Protein AF-A0A2X2K276-F1 (afdb_monomer)

Foldseek 3Di:
DVLLLLQDPDVVVNVVVVVVVVVVVVLVVLVVVVDVVPHPPVVVCCVPVPCCCPPPVNVVLVCVLVVLSCCSPDDPRDPVSSVVNVVSVCCVLVPPCVVVLVPCCV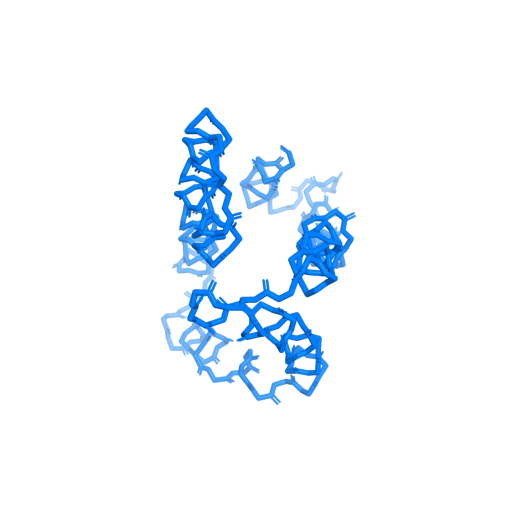CCVVVHNVVSNVSSVVSD

Sequence (124 aa):
MPLVMLHTTDLRKKAVYSFMAMMEQIHAKSYSHIFTTLLPSSETNYLLDEWVLEEPHLKYKSDKIVA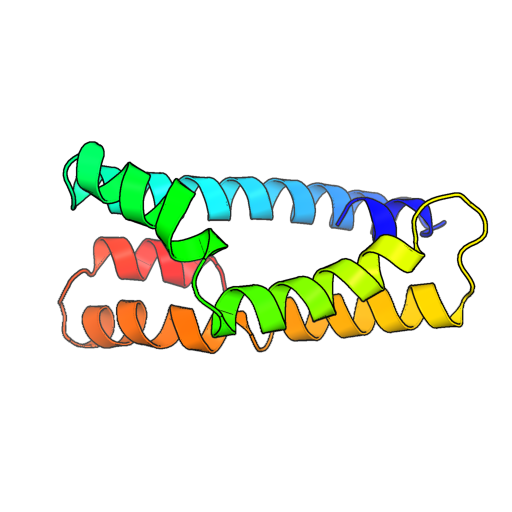NYHKLWGKEASIYDQYMARVTSVFLETFLFFSGFYYPLYLAGQGKMTTSGEIIRKFF

Mean predicted aligned error: 3.32 Å

Organism: Staphylococcus aureus (NCBI:txid1280)

pLDDT: mean 94.08, std 4.71, range [67.38, 97.88]

Structure (mmCIF, N/CA/C/O backbone):
data_AF-A0A2X2K276-F1
#
_entry.id   AF-A0A2X2K276-F1
#
loop_
_atom_site.group_PDB
_atom_site.id
_atom_site.type_symbol
_atom_site.label_atom_id
_atom_site.label_alt_id
_atom_site.label_comp_id
_atom_site.label_asym_id
_atom_site.label_entity_id
_atom_site.label_seq_id
_atom_site.pdbx_PDB_ins_code
_atom_site.Cartn_x
_atom_site.Cartn_y
_atom_site.Cartn_z
_atom_site.occupancy
_atom_site.B_iso_or_equiv
_atom_site.auth_seq_id
_atom_site.auth_comp_id
_atom_site.auth_asym_id
_atom_site.auth_atom_id
_atom_site.pdbx_PDB_model_num
ATOM 1 N N . MET A 1 1 ? 6.858 4.642 -4.747 1.00 67.81 1 MET A N 1
ATOM 2 C CA . MET A 1 1 ? 7.140 4.120 -6.111 1.00 67.81 1 MET A CA 1
ATOM 3 C C . MET A 1 1 ? 8.632 4.169 -6.515 1.00 67.81 1 MET A C 1
ATOM 5 O O . MET A 1 1 ? 8.954 4.712 -7.574 1.00 67.81 1 MET A O 1
ATOM 9 N N . PRO A 1 2 ? 9.581 3.591 -5.750 1.00 76.88 2 PRO A N 1
ATOM 10 C CA . PRO A 1 2 ? 11.013 3.768 -6.050 1.00 76.88 2 PRO A CA 1
ATOM 11 C C . PRO A 1 2 ? 11.463 3.137 -7.379 1.00 76.88 2 PRO A C 1
ATOM 13 O O . PRO A 1 2 ? 12.284 3.709 -8.092 1.00 76.88 2 PRO A O 1
ATOM 16 N N . LEU A 1 3 ? 10.884 1.991 -7.751 1.00 90.44 3 LEU A N 1
ATOM 17 C CA . LEU A 1 3 ? 11.274 1.260 -8.961 1.00 90.44 3 LEU A CA 1
ATOM 18 C C . LEU A 1 3 ? 10.788 1.935 -10.255 1.00 90.44 3 LEU A C 1
ATOM 20 O O . LEU A 1 3 ? 11.535 2.017 -11.222 1.00 90.44 3 LEU A O 1
ATOM 24 N N . VAL A 1 4 ? 9.579 2.509 -10.271 1.00 92.62 4 VAL A N 1
ATOM 25 C CA . VAL A 1 4 ? 9.097 3.312 -11.418 1.00 92.62 4 VAL A CA 1
ATOM 26 C C . VAL A 1 4 ? 9.941 4.580 -11.588 1.00 92.62 4 VAL A C 1
ATOM 28 O O . VAL A 1 4 ? 10.250 4.997 -12.708 1.00 92.62 4 VAL A O 1
ATOM 31 N N . MET A 1 5 ? 10.348 5.183 -10.470 1.00 92.81 5 MET A N 1
ATOM 32 C CA . MET A 1 5 ? 11.209 6.359 -10.467 1.00 92.81 5 MET A CA 1
ATOM 33 C C . MET A 1 5 ? 12.595 6.059 -11.054 1.00 92.81 5 MET A C 1
ATOM 35 O O . MET A 1 5 ? 13.104 6.883 -11.813 1.00 92.81 5 MET A O 1
ATOM 39 N N . LEU A 1 6 ? 13.184 4.891 -10.766 1.00 92.00 6 LEU A N 1
ATOM 40 C CA . LEU A 1 6 ? 14.490 4.474 -11.299 1.00 92.00 6 LEU A CA 1
ATOM 41 C C . LEU A 1 6 ? 14.539 4.561 -12.834 1.00 92.00 6 LEU A C 1
ATOM 43 O O . LEU A 1 6 ? 15.488 5.116 -13.387 1.00 92.00 6 LEU A O 1
ATOM 47 N N . HIS A 1 7 ? 13.472 4.106 -13.495 1.00 93.06 7 HIS A N 1
ATOM 48 C CA . HIS A 1 7 ? 13.334 4.050 -14.957 1.00 93.06 7 HIS A CA 1
ATOM 49 C C . HIS A 1 7 ? 12.738 5.316 -15.589 1.00 93.06 7 HIS A C 1
ATOM 51 O O . HIS A 1 7 ? 12.345 5.323 -16.753 1.00 93.06 7 HIS A O 1
ATOM 57 N N . THR A 1 8 ? 12.636 6.412 -14.837 1.00 92.75 8 THR A N 1
ATOM 58 C CA . THR A 1 8 ? 12.110 7.686 -15.347 1.00 92.75 8 THR A CA 1
ATOM 59 C C . THR A 1 8 ? 13.253 8.668 -15.596 1.00 92.75 8 THR A C 1
ATOM 61 O O . THR A 1 8 ? 13.997 9.008 -14.683 1.00 92.75 8 THR A O 1
ATOM 64 N N . THR A 1 9 ? 13.422 9.153 -16.826 1.00 92.69 9 THR A N 1
ATOM 65 C CA . THR A 1 9 ? 14.525 10.073 -17.171 1.00 92.69 9 THR A CA 1
ATOM 66 C C . THR A 1 9 ? 14.246 11.521 -16.763 1.00 92.69 9 THR A C 1
ATOM 68 O O . THR A 1 9 ? 15.150 12.203 -16.289 1.00 92.69 9 THR A O 1
ATOM 71 N N . ASP A 1 10 ? 12.996 11.980 -16.883 1.00 96.62 10 ASP A N 1
ATOM 72 C CA . ASP A 1 10 ? 12.595 13.348 -16.528 1.00 96.62 10 ASP A CA 1
ATOM 73 C C . ASP A 1 10 ? 12.690 13.587 -15.011 1.00 96.62 10 ASP A C 1
ATOM 75 O O . ASP A 1 10 ? 11.935 13.013 -14.218 1.00 96.62 10 ASP A O 1
ATOM 79 N N . LEU A 1 11 ? 13.605 14.475 -14.611 1.00 96.12 11 LEU A N 1
ATOM 80 C CA . LEU A 1 11 ? 13.860 14.815 -13.209 1.00 96.12 11 LEU A CA 1
ATOM 81 C C . LEU A 1 11 ? 12.647 15.441 -12.511 1.00 96.12 11 LEU A C 1
ATOM 83 O O . LEU A 1 11 ? 12.458 15.232 -11.314 1.00 96.12 11 LEU A O 1
ATOM 87 N N . ARG A 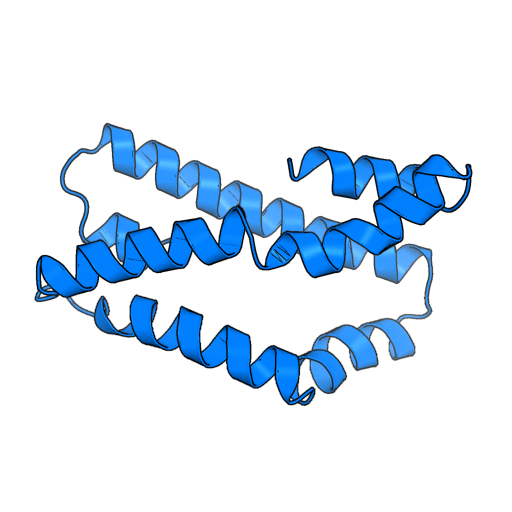1 12 ? 11.782 16.151 -13.244 1.00 97.38 12 ARG A N 1
ATOM 88 C CA . ARG A 1 12 ? 10.566 16.753 -12.674 1.00 97.38 12 ARG A CA 1
ATOM 89 C C . ARG A 1 12 ? 9.580 15.666 -12.263 1.00 97.38 12 ARG A C 1
ATOM 91 O O . ARG A 1 12 ? 9.028 15.712 -11.171 1.00 97.38 12 ARG A O 1
ATOM 98 N N . LYS A 1 13 ? 9.417 14.637 -13.102 1.00 96.12 13 LYS A N 1
ATOM 99 C CA . LYS A 1 13 ? 8.575 13.470 -12.788 1.00 96.12 13 LYS A CA 1
ATOM 100 C C . LYS A 1 13 ? 9.143 12.670 -11.618 1.00 96.12 13 LYS A C 1
ATOM 102 O O . LYS A 1 13 ? 8.389 12.241 -10.752 1.00 96.12 13 LYS A O 1
ATOM 107 N N . LYS A 1 14 ? 10.471 12.518 -11.555 1.00 95.44 14 LYS A N 1
ATOM 108 C CA . LYS A 1 14 ? 11.144 11.888 -10.408 1.00 95.44 14 LYS A CA 1
ATOM 109 C C . LYS A 1 14 ? 10.850 12.621 -9.099 1.00 95.44 14 LYS A C 1
ATOM 111 O O . LYS A 1 14 ? 10.518 11.962 -8.122 1.00 95.44 14 LYS A O 1
ATOM 116 N N . ALA A 1 15 ? 10.898 13.955 -9.088 1.00 96.12 15 ALA A N 1
ATOM 117 C CA . ALA A 1 15 ? 10.560 14.741 -7.900 1.00 96.12 15 ALA A CA 1
ATOM 118 C C . ALA A 1 15 ? 9.121 14.476 -7.417 1.00 96.12 15 ALA A C 1
ATOM 120 O O . ALA A 1 15 ? 8.903 14.276 -6.222 1.00 96.12 15 ALA A O 1
ATOM 121 N N . VAL A 1 16 ? 8.160 14.381 -8.343 1.00 96.62 16 VAL A N 1
ATOM 122 C CA . VAL A 1 16 ? 6.768 14.023 -8.018 1.00 96.62 16 VAL A CA 1
ATOM 123 C C . VAL A 1 16 ? 6.677 12.608 -7.436 1.00 96.62 16 VAL A C 1
ATOM 125 O O . VAL A 1 16 ? 6.060 12.427 -6.392 1.00 96.62 16 VAL A O 1
ATOM 128 N N . TYR A 1 17 ? 7.336 11.609 -8.034 1.00 95.62 17 TYR A N 1
ATOM 129 C CA . TYR A 1 17 ? 7.334 10.241 -7.494 1.00 95.62 17 TYR A CA 1
ATOM 130 C C . TYR A 1 17 ? 7.974 10.130 -6.107 1.00 95.62 17 TYR A C 1
ATOM 132 O O . TYR A 1 17 ? 7.503 9.336 -5.289 1.00 95.62 17 TYR A O 1
ATOM 140 N N . SER A 1 18 ? 9.020 10.911 -5.825 1.00 95.50 18 SER A N 1
ATOM 141 C CA . SER A 1 18 ? 9.609 10.999 -4.485 1.00 95.50 18 SER A CA 1
ATOM 142 C C . SER A 1 18 ? 8.613 11.556 -3.472 1.00 95.50 18 SER A C 1
ATOM 144 O O . SER A 1 18 ? 8.475 11.000 -2.385 1.00 95.50 18 SER A O 1
ATOM 146 N N . PHE A 1 19 ? 7.886 12.616 -3.835 1.00 95.88 19 PHE A N 1
ATOM 147 C CA . PHE A 1 19 ? 6.850 13.186 -2.976 1.00 95.88 19 PHE A CA 1
ATOM 148 C C . PHE A 1 19 ? 5.704 12.196 -2.736 1.00 95.88 19 PHE A C 1
ATOM 150 O O . PHE A 1 19 ? 5.317 11.982 -1.592 1.00 95.88 19 PHE A O 1
ATOM 157 N N . MET A 1 20 ? 5.223 11.515 -3.781 1.00 95.88 20 MET A N 1
ATOM 158 C CA . MET A 1 20 ? 4.218 10.455 -3.637 1.00 95.88 20 MET A CA 1
ATOM 159 C C . MET A 1 20 ? 4.712 9.347 -2.701 1.00 95.88 20 MET A C 1
ATOM 161 O O . MET A 1 20 ? 3.999 8.936 -1.798 1.00 95.88 20 MET A O 1
ATOM 165 N N . ALA A 1 21 ? 5.966 8.902 -2.850 1.00 94.69 21 ALA A N 1
ATOM 166 C CA . ALA A 1 21 ? 6.538 7.886 -1.969 1.00 94.69 21 ALA A CA 1
ATOM 167 C C . ALA A 1 21 ? 6.582 8.331 -0.497 1.00 94.69 21 ALA A C 1
ATOM 169 O O . ALA A 1 21 ? 6.366 7.500 0.381 1.00 94.69 21 ALA A O 1
ATOM 170 N N . MET A 1 22 ? 6.840 9.615 -0.231 1.00 95.88 22 MET A N 1
ATOM 171 C CA . MET A 1 22 ? 6.747 10.185 1.115 1.00 95.88 22 MET A CA 1
ATOM 172 C C . MET A 1 22 ? 5.303 10.159 1.633 1.00 95.88 22 MET A C 1
ATOM 174 O O . MET A 1 22 ? 5.080 9.740 2.767 1.00 95.88 22 MET A O 1
ATOM 178 N N . MET A 1 23 ? 4.330 10.570 0.814 1.00 96.12 23 MET A N 1
ATOM 179 C CA . MET A 1 23 ? 2.914 10.556 1.193 1.00 96.12 23 MET A CA 1
ATOM 180 C C . MET A 1 23 ? 2.422 9.145 1.527 1.00 96.12 23 MET A C 1
ATOM 182 O O . MET A 1 23 ? 1.761 8.981 2.548 1.00 96.12 23 MET A O 1
ATOM 186 N N . GLU A 1 24 ? 2.851 8.115 0.791 1.00 94.88 24 GLU A N 1
ATOM 187 C CA . GLU A 1 24 ? 2.503 6.726 1.129 1.00 94.88 24 GLU A CA 1
ATOM 188 C C . GLU A 1 24 ? 2.989 6.301 2.520 1.00 94.88 24 GLU A C 1
ATOM 190 O O . GLU A 1 24 ? 2.306 5.558 3.223 1.00 94.88 24 GLU A O 1
ATOM 195 N N . GLN A 1 25 ? 4.147 6.797 2.970 1.00 95.12 25 GLN A N 1
ATOM 196 C CA . GLN A 1 25 ? 4.620 6.526 4.334 1.00 95.12 25 GLN A CA 1
ATOM 197 C C . GLN A 1 25 ? 3.777 7.256 5.386 1.00 95.12 25 GLN A C 1
ATOM 199 O O . GLN A 1 25 ? 3.544 6.725 6.474 1.00 95.12 25 GLN A O 1
ATOM 204 N N . ILE A 1 26 ? 3.295 8.461 5.067 1.00 95.94 26 ILE A N 1
ATOM 205 C CA . ILE A 1 26 ? 2.367 9.198 5.929 1.00 95.94 26 ILE A CA 1
ATOM 206 C C . ILE A 1 26 ? 1.040 8.435 6.030 1.00 95.94 26 ILE A C 1
ATOM 208 O O . ILE A 1 26 ? 0.570 8.216 7.145 1.00 95.94 26 ILE A O 1
ATOM 212 N N . HIS A 1 27 ? 0.487 7.956 4.910 1.00 95.00 27 HIS A N 1
ATOM 213 C CA . HIS A 1 27 ? -0.732 7.141 4.886 1.00 95.00 27 HIS A CA 1
ATOM 214 C C . HIS A 1 27 ? -0.578 5.868 5.728 1.00 95.00 27 HIS A C 1
ATOM 216 O O . HIS A 1 27 ? -1.399 5.607 6.608 1.00 95.00 27 HIS A O 1
ATOM 222 N N . ALA A 1 28 ? 0.515 5.121 5.529 1.00 93.19 28 ALA A N 1
ATOM 223 C CA . ALA A 1 28 ? 0.820 3.919 6.303 1.00 93.19 28 ALA A CA 1
ATOM 224 C C . ALA A 1 28 ? 0.849 4.204 7.817 1.00 93.19 28 ALA A C 1
ATOM 226 O O 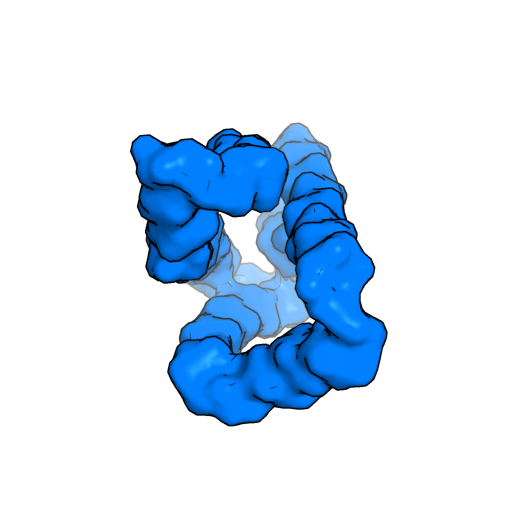. ALA A 1 28 ? 0.186 3.521 8.599 1.00 93.19 28 ALA A O 1
ATOM 227 N N . LYS A 1 29 ? 1.543 5.271 8.232 1.00 94.12 29 LYS A N 1
ATOM 228 C CA . LYS A 1 29 ? 1.626 5.680 9.642 1.00 94.12 29 LYS A CA 1
ATOM 229 C C . LYS A 1 29 ? 0.275 6.124 10.213 1.00 94.12 29 LYS A C 1
ATOM 231 O O . LYS A 1 29 ? -0.004 5.883 11.389 1.00 94.12 29 LYS A O 1
ATOM 236 N N . SER A 1 30 ? -0.565 6.772 9.409 1.00 94.88 30 SER A N 1
ATOM 237 C CA . SER A 1 30 ? -1.905 7.190 9.819 1.00 94.88 30 SER A CA 1
ATOM 238 C C . SER A 1 30 ? -2.802 6.003 10.189 1.00 94.88 30 SER A C 1
ATOM 240 O O . SER A 1 30 ? -3.575 6.130 11.139 1.00 94.88 30 SER A O 1
ATOM 242 N N . TYR A 1 31 ? -2.661 4.839 9.542 1.00 93.56 31 TYR A N 1
ATOM 243 C CA . TYR A 1 31 ? -3.362 3.623 9.979 1.00 93.56 31 TYR A CA 1
ATOM 244 C C . TYR A 1 31 ? -2.903 3.159 11.359 1.00 93.56 31 TYR A C 1
ATOM 246 O O . TYR A 1 31 ? -3.745 2.920 12.221 1.00 93.56 31 TYR A O 1
ATOM 254 N N . SER A 1 32 ? -1.591 3.101 11.614 1.00 92.06 32 SER A N 1
ATOM 255 C CA . SER A 1 32 ? -1.070 2.758 12.946 1.00 92.06 32 SER A CA 1
ATOM 256 C C . SER A 1 32 ? -1.595 3.719 14.019 1.00 92.06 32 SER A C 1
ATOM 258 O O . SER A 1 32 ? -1.975 3.287 15.105 1.00 92.06 32 SER A O 1
ATOM 260 N N . HIS A 1 33 ? -1.685 5.018 13.715 1.00 93.50 33 HIS A N 1
ATOM 261 C CA . HIS A 1 33 ? -2.271 6.000 14.631 1.00 93.50 33 HIS A CA 1
ATOM 262 C C . HIS A 1 33 ? -3.748 5.707 14.946 1.00 93.50 33 HIS A C 1
ATOM 264 O O . HIS A 1 33 ? -4.137 5.742 16.113 1.00 93.50 33 HIS A O 1
ATOM 270 N N . ILE A 1 34 ? -4.557 5.367 13.936 1.00 95.38 34 ILE A N 1
ATOM 271 C CA . ILE A 1 34 ? -5.953 4.954 14.139 1.00 95.38 34 ILE A CA 1
ATOM 272 C C . ILE A 1 34 ? -6.020 3.699 15.023 1.00 95.38 34 ILE A C 1
ATOM 274 O O . ILE A 1 34 ? -6.705 3.724 16.043 1.00 95.38 34 ILE A O 1
ATOM 278 N N . PHE A 1 35 ? -5.295 2.629 14.679 1.00 94.50 35 PHE A N 1
ATOM 279 C CA . PHE A 1 35 ? -5.363 1.358 15.410 1.00 94.50 35 PHE A CA 1
ATOM 280 C C . PHE A 1 35 ? -4.938 1.495 16.870 1.00 94.50 35 PHE A C 1
ATOM 282 O O . PHE A 1 35 ? -5.698 1.120 17.753 1.00 94.50 35 PHE A O 1
ATOM 289 N N . THR A 1 36 ? -3.790 2.120 17.133 1.00 92.81 36 THR A N 1
ATOM 290 C CA . THR A 1 36 ? -3.271 2.309 18.503 1.00 92.81 36 THR A CA 1
ATOM 291 C C . THR A 1 36 ? -4.161 3.178 19.396 1.00 92.81 36 THR A C 1
ATOM 293 O O . THR A 1 36 ? -4.043 3.119 20.616 1.00 92.81 36 THR A O 1
ATOM 296 N N . THR A 1 37 ? -5.056 3.979 18.810 1.00 95.31 37 THR A N 1
ATOM 297 C CA . THR A 1 37 ? -6.043 4.772 19.563 1.00 95.31 37 THR A CA 1
ATOM 298 C C . THR A 1 37 ? -7.304 3.962 19.881 1.00 95.31 37 THR A C 1
ATOM 300 O O . THR A 1 37 ? -7.987 4.248 20.861 1.00 95.31 37 THR A O 1
ATOM 303 N N . LEU A 1 38 ? -7.640 2.972 19.048 1.00 95.44 38 LEU A N 1
ATOM 304 C CA . LEU A 1 38 ? -8.890 2.212 19.134 1.00 95.44 38 LEU A CA 1
ATOM 305 C C . LEU A 1 38 ? -8.732 0.844 19.797 1.00 95.44 38 LEU A C 1
ATOM 307 O O . LEU A 1 38 ? -9.678 0.367 20.418 1.00 95.44 38 LEU A O 1
ATOM 311 N N . LEU A 1 39 ? -7.570 0.214 19.641 1.00 96.56 39 LEU A N 1
ATOM 312 C CA . LEU A 1 39 ? -7.308 -1.165 20.031 1.00 96.56 39 LEU A CA 1
ATOM 313 C C . LEU A 1 39 ? -6.077 -1.255 20.945 1.00 96.56 39 LEU A C 1
ATOM 315 O O . LEU A 1 39 ? -5.144 -0.457 20.815 1.00 96.56 39 LEU A O 1
ATOM 319 N N . PRO A 1 40 ? -6.014 -2.263 21.831 1.00 97.06 40 PRO A N 1
ATOM 320 C CA . PRO A 1 40 ? -4.792 -2.597 22.553 1.00 97.06 40 PRO A CA 1
ATOM 321 C C . PRO A 1 40 ? -3.645 -2.973 21.603 1.00 97.06 40 PRO A C 1
ATOM 323 O O . PRO A 1 40 ? -3.862 -3.495 20.505 1.00 97.06 40 PRO A O 1
ATOM 326 N N . SER A 1 41 ? -2.400 -2.787 22.052 1.00 94.75 41 SER A N 1
ATOM 327 C CA . SER A 1 41 ? -1.212 -3.084 21.238 1.00 94.75 41 SER A CA 1
ATOM 328 C C . SER A 1 41 ? -1.131 -4.546 20.794 1.00 94.75 41 SER A C 1
ATOM 330 O O . SER A 1 41 ? -0.705 -4.809 19.679 1.00 94.75 41 SER A O 1
ATOM 332 N N . SER A 1 42 ? -1.570 -5.500 21.622 1.00 96.25 42 SER A N 1
ATOM 333 C CA . SER A 1 42 ? -1.556 -6.925 21.260 1.00 96.25 42 SER A CA 1
ATOM 334 C C . SER A 1 42 ? -2.455 -7.232 20.062 1.00 96.25 42 SER A C 1
ATOM 336 O O . SER A 1 42 ? -2.063 -7.983 19.177 1.00 96.25 42 SER A O 1
ATOM 338 N N . GLU A 1 43 ? -3.642 -6.628 20.018 1.00 96.69 43 GLU A N 1
ATOM 339 C CA . GLU A 1 43 ? -4.591 -6.810 18.918 1.00 96.69 43 GLU A CA 1
ATOM 340 C C . GLU A 1 43 ? -4.132 -6.057 17.667 1.00 96.69 43 GLU A C 1
ATOM 342 O O . GLU A 1 43 ? -4.202 -6.588 16.563 1.00 96.69 43 GLU A O 1
ATOM 347 N N . THR A 1 44 ? -3.580 -4.852 17.844 1.00 94.62 44 THR A N 1
ATOM 348 C CA . THR A 1 44 ? -2.982 -4.087 16.742 1.00 94.62 44 THR A CA 1
ATOM 349 C C . THR A 1 44 ? -1.853 -4.868 16.069 1.00 94.62 44 THR A C 1
ATOM 351 O O . THR A 1 44 ? -1.848 -4.982 14.846 1.00 94.62 44 THR A O 1
ATOM 354 N N . ASN A 1 45 ? -0.930 -5.433 16.853 1.00 94.06 45 ASN A N 1
ATOM 355 C CA . ASN A 1 45 ? 0.190 -6.214 16.329 1.00 94.06 45 ASN A CA 1
ATOM 356 C C . ASN A 1 45 ? -0.310 -7.463 15.596 1.00 94.06 45 ASN A C 1
ATOM 358 O O . ASN A 1 45 ? 0.101 -7.711 14.471 1.00 94.06 45 ASN A O 1
ATOM 362 N N . TYR A 1 46 ? -1.265 -8.198 16.176 1.00 95.88 46 TYR A N 1
ATOM 363 C CA . TYR A 1 46 ? -1.864 -9.352 15.504 1.00 95.88 46 TYR A CA 1
ATOM 364 C C . TYR A 1 46 ? -2.476 -8.976 14.143 1.00 95.88 46 TYR A C 1
ATOM 366 O O . TYR A 1 46 ? -2.219 -9.629 13.133 1.00 95.88 46 TYR A O 1
ATOM 374 N N . LEU A 1 47 ? -3.263 -7.898 14.083 1.00 94.88 47 LEU A N 1
ATOM 375 C CA . LEU A 1 47 ? -3.915 -7.481 12.841 1.00 94.88 47 LEU A CA 1
ATOM 376 C C . LEU A 1 47 ? -2.912 -7.018 11.774 1.00 94.88 47 LEU A C 1
ATOM 378 O O . LEU A 1 47 ? -3.076 -7.365 10.604 1.00 94.88 47 LEU A O 1
ATOM 382 N N . LEU A 1 48 ? -1.904 -6.227 12.157 1.00 91.25 48 LEU A N 1
ATOM 383 C CA . LEU A 1 48 ? -0.967 -5.602 11.217 1.00 91.25 48 LEU A CA 1
ATOM 384 C C . LEU A 1 48 ? 0.198 -6.511 10.812 1.00 91.25 48 LEU A C 1
ATOM 386 O O . LEU A 1 48 ? 0.611 -6.464 9.652 1.00 91.25 48 LEU A O 1
ATOM 390 N N . ASP A 1 49 ? 0.701 -7.326 11.737 1.00 91.81 49 ASP A N 1
ATOM 391 C CA . ASP A 1 49 ? 1.932 -8.098 11.550 1.00 91.81 49 ASP A CA 1
ATOM 392 C C . ASP A 1 49 ? 1.667 -9.580 11.250 1.00 91.81 49 ASP A C 1
ATOM 394 O O . ASP A 1 49 ? 2.535 -10.242 10.685 1.00 91.81 49 ASP A O 1
ATOM 398 N N . GLU A 1 50 ? 0.481 -10.105 11.581 1.00 95.75 50 GLU A N 1
ATOM 399 C CA . GLU A 1 50 ? 0.135 -11.518 11.365 1.00 95.75 50 GLU A CA 1
ATOM 400 C C . GLU A 1 50 ? -1.019 -11.661 10.361 1.00 95.75 50 GLU A C 1
ATOM 402 O O . GLU A 1 50 ? -0.816 -12.112 9.231 1.00 95.75 50 GLU A O 1
ATOM 407 N N . TRP A 1 51 ? -2.227 -11.206 10.714 1.00 96.75 51 TRP A N 1
ATOM 408 C CA . TRP A 1 51 ? -3.436 -11.460 9.920 1.00 96.75 51 TRP A CA 1
ATOM 409 C C . TRP A 1 51 ? -3.354 -10.896 8.493 1.00 96.75 51 TRP A C 1
ATOM 411 O O . TRP A 1 51 ? -3.675 -11.597 7.532 1.00 96.75 51 TRP A O 1
ATOM 421 N N . VAL A 1 52 ? -2.882 -9.652 8.324 1.00 94.75 52 VAL A N 1
ATOM 422 C CA . VAL A 1 52 ? -2.743 -9.023 6.995 1.00 94.75 52 VAL A CA 1
ATOM 423 C C . VAL A 1 52 ? -1.813 -9.816 6.066 1.00 94.75 52 VAL A C 1
ATOM 425 O O . VAL A 1 52 ? -2.037 -9.827 4.853 1.00 94.75 52 VAL A O 1
ATOM 428 N N . LEU A 1 53 ? -0.778 -10.470 6.607 1.00 93.38 53 LEU A N 1
ATOM 429 C CA . LEU A 1 53 ? 0.201 -11.227 5.820 1.00 93.38 53 LEU A CA 1
ATOM 430 C C . LEU A 1 53 ? -0.313 -12.615 5.415 1.00 93.38 53 LEU A C 1
ATOM 432 O O . LEU A 1 53 ? 0.095 -13.142 4.372 1.00 93.38 53 LEU A O 1
ATOM 436 N N . GLU A 1 54 ? -1.193 -13.197 6.229 1.00 95.44 54 GLU A N 1
ATOM 437 C CA . GLU A 1 54 ? -1.734 -14.544 6.040 1.00 95.44 54 GLU A CA 1
ATOM 438 C C . GLU A 1 54 ? -3.063 -14.567 5.274 1.00 95.44 54 GLU A C 1
ATOM 440 O O . GLU A 1 54 ? -3.365 -15.571 4.626 1.00 95.44 54 GLU A O 1
ATOM 445 N N . GLU A 1 55 ? -3.834 -13.473 5.282 1.00 97.38 55 GLU A N 1
ATOM 446 C CA . GLU A 1 55 ? -5.140 -13.394 4.620 1.00 97.38 55 GLU A CA 1
ATOM 447 C C . GLU A 1 55 ? -5.025 -13.660 3.099 1.00 97.38 55 GLU A C 1
ATOM 449 O O . GLU A 1 55 ? -4.475 -12.833 2.351 1.00 97.38 55 GLU A O 1
ATOM 454 N N . PRO A 1 56 ? -5.583 -14.780 2.588 1.00 97.81 56 PRO A N 1
ATOM 455 C CA . PRO A 1 56 ? -5.342 -15.234 1.218 1.00 97.81 56 PRO A CA 1
ATOM 456 C C . PRO A 1 56 ? -5.720 -14.216 0.140 1.00 97.81 56 PRO A C 1
ATOM 458 O O . PRO A 1 56 ? -5.030 -14.094 -0.877 1.00 97.81 56 PRO A O 1
ATOM 461 N N . HIS A 1 57 ? -6.795 -13.451 0.348 1.00 96.38 57 HIS A N 1
ATOM 462 C CA . HIS A 1 57 ? -7.248 -12.464 -0.632 1.00 96.38 57 HIS A CA 1
ATOM 463 C C . HIS A 1 57 ? -6.331 -11.236 -0.689 1.00 96.38 57 HIS A C 1
ATOM 465 O O . HIS A 1 57 ? -6.148 -10.656 -1.765 1.00 96.38 57 HIS A O 1
ATOM 471 N N . LEU A 1 58 ? -5.762 -10.824 0.451 1.00 95.88 58 LEU A N 1
ATOM 472 C CA . LEU A 1 58 ? -4.788 -9.732 0.525 1.00 95.88 58 LEU A CA 1
ATOM 473 C C . LEU A 1 58 ? -3.461 -10.159 -0.097 1.00 95.88 58 LEU A C 1
ATOM 475 O O . LEU A 1 58 ? -2.934 -9.440 -0.948 1.00 95.88 58 LEU A O 1
ATOM 479 N N . LYS A 1 59 ? -3.000 -11.369 0.223 1.00 96.00 59 LYS A N 1
ATOM 480 C CA . LYS A 1 59 ? -1.800 -11.951 -0.376 1.00 96.00 59 LYS A CA 1
ATOM 481 C C . LYS A 1 59 ? -1.913 -12.067 -1.896 1.00 96.00 59 LYS A C 1
ATOM 483 O O . LYS A 1 59 ? -1.037 -11.611 -2.625 1.00 96.00 59 LYS A O 1
ATOM 488 N N . TYR A 1 60 ? -3.031 -12.595 -2.398 1.00 96.75 60 TYR A N 1
ATOM 489 C CA . TYR A 1 60 ? -3.251 -12.728 -3.839 1.00 96.75 60 TYR A CA 1
ATOM 490 C C . TYR A 1 60 ? -3.142 -11.383 -4.567 1.00 96.75 60 TYR A C 1
ATOM 492 O O . TYR A 1 60 ? -2.428 -11.277 -5.568 1.00 96.75 60 TYR A O 1
ATOM 500 N N . LYS A 1 61 ? -3.830 -10.339 -4.078 1.00 95.56 61 LYS A N 1
ATOM 501 C CA . LYS A 1 61 ? -3.789 -9.022 -4.731 1.00 95.56 61 LYS A CA 1
ATOM 502 C C . LYS A 1 61 ? -2.408 -8.372 -4.599 1.00 95.56 61 LYS A C 1
ATOM 504 O O . LYS A 1 61 ? -1.921 -7.837 -5.594 1.00 95.56 61 LYS A O 1
ATOM 509 N N . SER A 1 62 ? -1.751 -8.457 -3.436 1.00 95.06 62 SER A N 1
ATOM 510 C CA . SER A 1 62 ? -0.416 -7.878 -3.240 1.00 95.06 62 SER A CA 1
ATOM 511 C C . SER A 1 62 ? 0.615 -8.539 -4.143 1.00 95.06 62 SER A C 1
ATOM 513 O O . SER A 1 62 ? 1.385 -7.835 -4.791 1.00 95.06 62 SER A O 1
ATOM 515 N N . ASP A 1 63 ? 0.581 -9.866 -4.275 1.00 95.94 63 ASP A N 1
ATOM 516 C CA . ASP A 1 63 ? 1.533 -10.618 -5.093 1.00 95.94 63 ASP A CA 1
ATOM 517 C C . ASP A 1 63 ? 1.445 -10.213 -6.572 1.00 95.94 63 ASP A C 1
ATOM 519 O O . ASP A 1 63 ? 2.471 -10.056 -7.236 1.00 95.94 63 ASP A O 1
ATOM 523 N N . LYS A 1 64 ? 0.236 -9.959 -7.098 1.00 95.50 64 LYS A N 1
ATOM 524 C CA . LYS A 1 64 ? 0.058 -9.462 -8.477 1.00 95.50 64 LYS A CA 1
ATOM 525 C C . LYS A 1 64 ? 0.668 -8.077 -8.683 1.00 95.50 64 LYS A C 1
ATOM 527 O O . LYS A 1 64 ? 1.324 -7.846 -9.699 1.00 95.50 64 LYS A O 1
ATOM 532 N N . ILE A 1 65 ? 0.461 -7.171 -7.731 1.00 96.00 65 ILE A N 1
ATOM 533 C CA . ILE A 1 65 ? 0.997 -5.808 -7.783 1.00 96.00 65 ILE A CA 1
ATOM 534 C C . ILE A 1 65 ? 2.528 -5.834 -7.684 1.00 96.00 65 ILE A C 1
ATOM 536 O O . ILE A 1 65 ? 3.228 -5.286 -8.539 1.00 96.00 65 ILE A O 1
ATOM 540 N N . VAL A 1 66 ? 3.049 -6.520 -6.666 1.00 95.38 66 VAL A N 1
ATOM 541 C CA . VAL A 1 66 ? 4.482 -6.627 -6.376 1.00 95.38 66 VAL A CA 1
ATOM 542 C C . VAL A 1 66 ? 5.225 -7.292 -7.529 1.00 95.38 66 VAL A C 1
ATOM 544 O O . VAL A 1 66 ? 6.272 -6.789 -7.930 1.00 95.38 66 VAL A O 1
ATOM 547 N N . ALA A 1 67 ? 4.672 -8.346 -8.137 1.00 95.56 67 ALA A N 1
ATOM 548 C CA . ALA A 1 67 ? 5.294 -9.011 -9.280 1.00 95.56 67 ALA A CA 1
ATOM 549 C C . ALA A 1 67 ? 5.555 -8.052 -10.453 1.00 95.56 67 ALA A C 1
ATOM 551 O O . ALA A 1 67 ? 6.629 -8.098 -11.052 1.00 95.56 67 ALA A O 1
ATOM 552 N N . ASN A 1 68 ? 4.620 -7.150 -10.769 1.00 95.56 68 ASN A N 1
ATOM 553 C CA . ASN A 1 68 ? 4.816 -6.174 -11.845 1.00 95.56 68 ASN A CA 1
ATOM 554 C C . ASN A 1 68 ? 5.855 -5.108 -11.487 1.00 95.56 68 ASN A C 1
ATOM 556 O O . ASN A 1 68 ? 6.629 -4.705 -12.352 1.00 95.56 68 ASN A O 1
ATOM 560 N N . TYR A 1 69 ? 5.926 -4.682 -10.224 1.00 95.50 69 TYR A N 1
ATOM 561 C CA . TYR A 1 69 ? 6.998 -3.789 -9.785 1.00 95.50 69 TYR A CA 1
ATOM 562 C C . TYR A 1 69 ? 8.362 -4.478 -9.772 1.00 95.50 69 TYR A C 1
ATOM 564 O O . TYR A 1 69 ? 9.342 -3.874 -10.190 1.00 95.50 69 TYR A O 1
ATOM 572 N N . HIS A 1 70 ? 8.444 -5.740 -9.350 1.00 94.62 70 HIS A N 1
ATOM 573 C CA . HIS A 1 70 ? 9.697 -6.493 -9.287 1.00 94.62 70 HIS A CA 1
ATOM 574 C C . HIS A 1 70 ? 10.318 -6.753 -10.663 1.00 94.62 70 HIS A C 1
ATOM 576 O O . HIS A 1 70 ? 11.534 -6.875 -10.758 1.00 94.62 70 HIS A O 1
ATOM 582 N N . LYS A 1 71 ? 9.542 -6.732 -11.751 1.00 94.31 71 LYS A N 1
ATOM 583 C CA . LYS A 1 71 ? 10.102 -6.737 -13.117 1.00 94.31 71 LYS A CA 1
ATOM 584 C C . LYS A 1 71 ? 10.959 -5.509 -13.433 1.00 94.31 71 LYS A C 1
ATOM 586 O O . LYS A 1 71 ? 11.734 -5.530 -14.380 1.00 94.31 71 LYS A O 1
ATOM 591 N N . LEU A 1 72 ? 10.832 -4.442 -12.645 1.00 94.69 72 LEU A N 1
ATOM 592 C CA . LEU A 1 72 ? 11.655 -3.242 -12.763 1.00 94.69 72 LEU A CA 1
ATOM 593 C C . LEU A 1 72 ? 12.954 -3.313 -11.950 1.00 94.69 72 LEU A C 1
ATOM 595 O O . LEU A 1 72 ? 13.671 -2.312 -11.877 1.00 94.69 72 LEU A O 1
ATOM 599 N N . TRP A 1 73 ? 13.257 -4.443 -11.306 1.00 90.75 73 TRP A N 1
ATOM 600 C CA . TRP A 1 73 ? 14.502 -4.598 -10.562 1.00 90.75 73 TRP A CA 1
ATOM 601 C C . TRP A 1 73 ? 15.696 -4.620 -11.524 1.00 90.75 73 TRP A C 1
ATOM 603 O O . TRP A 1 73 ? 15.743 -5.414 -12.459 1.00 90.75 73 TRP A O 1
ATOM 613 N N . GLY A 1 74 ? 16.677 -3.751 -11.286 1.00 82.62 74 GLY A N 1
ATOM 614 C CA . GLY A 1 74 ? 17.818 -3.570 -12.187 1.00 82.62 74 GLY A CA 1
ATOM 615 C C . GLY A 1 74 ? 17.587 -2.488 -13.248 1.00 82.62 74 GLY A C 1
ATOM 616 O O . GLY A 1 74 ? 16.583 -1.782 -13.231 1.00 82.62 74 GLY A O 1
ATOM 617 N N . LYS A 1 75 ? 18.568 -2.301 -14.138 1.00 78.19 75 LYS A N 1
ATOM 618 C CA . LYS A 1 75 ? 18.588 -1.194 -15.116 1.00 78.19 75 LYS A CA 1
ATOM 619 C C . LYS A 1 75 ? 17.952 -1.534 -16.471 1.00 78.19 75 LYS A C 1
ATOM 621 O O . LYS A 1 75 ? 17.628 -0.621 -17.214 1.00 78.19 75 LYS A O 1
ATOM 626 N N . GLU A 1 76 ? 17.718 -2.813 -16.754 1.00 83.88 76 GLU A N 1
ATOM 627 C CA . GLU A 1 76 ? 17.347 -3.324 -18.087 1.00 83.88 76 GLU A CA 1
ATOM 628 C C . GLU A 1 76 ? 15.841 -3.616 -18.243 1.00 83.88 76 GLU A C 1
ATOM 630 O O . GLU A 1 76 ? 15.438 -4.494 -19.003 1.00 83.88 76 GLU A O 1
ATOM 635 N N . ALA A 1 77 ? 14.976 -2.921 -17.499 1.00 92.06 77 ALA A N 1
ATOM 636 C CA . ALA A 1 77 ? 13.538 -3.168 -17.576 1.00 92.06 77 ALA A CA 1
ATOM 637 C C . ALA A 1 77 ? 12.971 -2.718 -18.931 1.00 92.06 77 ALA A C 1
ATOM 639 O O . ALA A 1 77 ? 13.134 -1.558 -19.327 1.00 92.06 77 ALA A O 1
ATOM 640 N N . SER A 1 78 ? 12.256 -3.611 -19.620 1.00 94.75 78 SER A N 1
ATOM 641 C CA . SER A 1 78 ? 11.677 -3.308 -20.931 1.00 94.75 78 SER A CA 1
ATOM 642 C C . SER A 1 78 ? 10.660 -2.160 -20.854 1.00 94.75 78 SER A C 1
ATOM 644 O O . SER A 1 78 ? 10.025 -1.931 -19.822 1.00 94.75 78 SER A O 1
ATOM 646 N N . ILE A 1 79 ? 10.447 -1.449 -21.968 1.00 94.62 79 ILE A N 1
ATOM 647 C CA . ILE A 1 79 ? 9.423 -0.389 -22.048 1.00 94.62 79 ILE A CA 1
ATOM 648 C C . ILE A 1 79 ? 8.038 -0.941 -21.674 1.00 94.62 79 ILE A C 1
ATOM 650 O O . ILE A 1 79 ? 7.260 -0.258 -21.006 1.00 94.62 79 ILE A O 1
ATOM 654 N N . TYR A 1 80 ? 7.749 -2.187 -22.060 1.00 96.06 80 TYR A N 1
ATOM 655 C CA . TYR A 1 80 ? 6.498 -2.859 -21.724 1.00 96.06 80 TYR A CA 1
ATOM 656 C C . TYR A 1 80 ? 6.351 -3.085 -20.215 1.00 96.06 80 TYR A C 1
ATOM 658 O O . TYR A 1 80 ? 5.316 -2.739 -19.647 1.00 96.06 80 TYR A O 1
ATOM 666 N N . ASP A 1 81 ? 7.386 -3.581 -19.535 1.00 96.06 81 ASP A N 1
ATOM 667 C CA . ASP A 1 81 ? 7.340 -3.792 -18.082 1.00 96.06 81 ASP A CA 1
ATOM 668 C C . ASP A 1 81 ? 7.193 -2.467 -17.332 1.00 96.06 81 ASP A C 1
ATOM 670 O O . ASP A 1 81 ? 6.395 -2.350 -16.401 1.00 96.06 81 ASP A O 1
ATOM 674 N N . GLN A 1 82 ? 7.894 -1.427 -17.789 1.00 95.56 82 GLN A N 1
ATOM 675 C CA . GLN A 1 82 ? 7.748 -0.076 -17.251 1.00 95.56 82 GLN A CA 1
ATOM 676 C C . GLN A 1 82 ? 6.335 0.487 -17.454 1.00 95.56 82 GLN A C 1
ATOM 678 O O . GLN A 1 82 ? 5.828 1.209 -16.592 1.00 95.56 82 GLN A O 1
ATOM 683 N N . TYR A 1 83 ? 5.694 0.206 -18.588 1.00 96.31 83 TYR A N 1
ATOM 684 C CA . TYR A 1 83 ? 4.302 0.579 -18.834 1.00 96.31 83 TYR A CA 1
ATOM 685 C C . TYR A 1 83 ? 3.359 -0.181 -17.895 1.00 96.31 83 TYR A C 1
ATOM 687 O O . TYR A 1 83 ? 2.575 0.441 -17.175 1.00 96.31 83 TYR A O 1
ATOM 695 N N . MET A 1 84 ? 3.497 -1.506 -17.817 1.00 97.31 84 MET A N 1
ATOM 696 C CA . MET A 1 84 ? 2.649 -2.353 -16.978 1.00 97.31 84 MET A CA 1
ATOM 697 C C . MET A 1 84 ? 2.779 -2.033 -15.490 1.00 97.31 84 MET A C 1
ATOM 699 O O . MET A 1 84 ? 1.777 -2.054 -14.777 1.00 97.31 84 MET A O 1
ATOM 703 N N . ALA A 1 85 ? 3.967 -1.664 -15.011 1.00 96.50 85 ALA A N 1
ATOM 704 C CA . ALA A 1 85 ? 4.159 -1.200 -13.640 1.00 96.50 85 ALA A CA 1
ATOM 705 C C .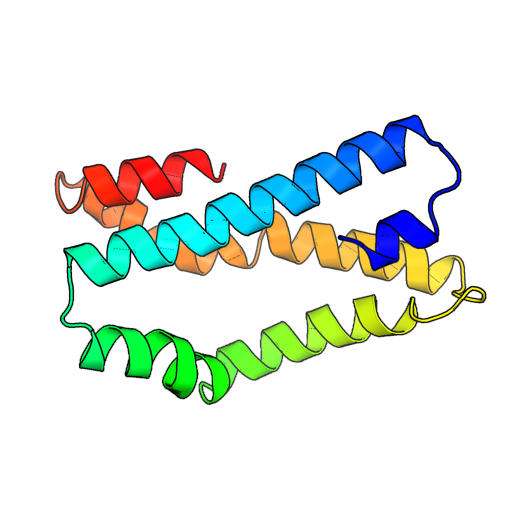 ALA A 1 85 ? 3.398 0.107 -13.347 1.00 96.50 85 ALA A C 1
ATOM 707 O O . ALA A 1 85 ? 2.838 0.261 -12.263 1.00 96.50 85 ALA A O 1
ATOM 708 N N . ARG A 1 86 ? 3.314 1.035 -14.311 1.00 95.88 86 ARG A N 1
ATOM 709 C CA . ARG A 1 86 ? 2.520 2.270 -14.165 1.00 95.88 86 ARG A CA 1
ATOM 710 C C . ARG A 1 86 ? 1.019 1.989 -14.199 1.00 95.88 86 ARG A C 1
ATOM 712 O O . ARG A 1 86 ? 0.298 2.534 -13.375 1.00 95.88 86 ARG A O 1
ATOM 719 N N . VAL A 1 87 ? 0.554 1.104 -15.082 1.00 97.00 87 VAL A N 1
ATOM 720 C CA . VAL A 1 87 ? -0.852 0.651 -15.093 1.00 97.00 87 VAL A CA 1
ATOM 721 C C . VAL A 1 87 ? -1.219 0.001 -13.758 1.00 97.00 87 VAL A C 1
ATOM 723 O O . VAL A 1 87 ? -2.231 0.340 -13.153 1.00 97.00 87 VAL A O 1
ATOM 726 N N . THR A 1 88 ? -0.349 -0.880 -13.264 1.00 96.69 88 THR A N 1
ATOM 727 C CA . THR A 1 88 ? -0.491 -1.545 -11.962 1.00 96.69 88 THR A CA 1
ATOM 728 C C . THR A 1 88 ? -0.571 -0.530 -10.826 1.00 96.69 88 THR A C 1
ATOM 730 O O . THR A 1 88 ? -1.414 -0.660 -9.944 1.00 96.69 88 THR A O 1
ATOM 733 N N . SER A 1 89 ? 0.271 0.504 -10.871 1.00 96.00 89 SER A N 1
ATOM 734 C CA . SER A 1 89 ? 0.234 1.607 -9.918 1.00 96.00 89 SER A CA 1
ATOM 735 C C . SER A 1 89 ? -1.094 2.348 -9.940 1.00 96.00 89 SER A C 1
ATOM 737 O O . SER A 1 89 ? -1.656 2.579 -8.880 1.00 96.00 89 SER A O 1
ATOM 739 N N . VAL A 1 90 ? -1.625 2.675 -11.118 1.00 96.31 90 VAL A N 1
ATOM 740 C CA . VAL A 1 90 ? -2.935 3.332 -11.219 1.00 96.31 90 VAL A CA 1
ATOM 741 C C . VAL A 1 90 ? -4.030 2.434 -10.644 1.00 96.31 90 VAL A C 1
ATOM 743 O O . VAL A 1 90 ? -4.805 2.894 -9.820 1.00 96.31 90 VAL A O 1
ATOM 746 N N . PHE A 1 91 ? -4.062 1.141 -10.982 1.00 96.44 91 PHE A N 1
ATOM 747 C CA . PHE A 1 91 ? -5.049 0.214 -10.411 1.00 96.44 91 PHE A CA 1
ATOM 748 C C . PHE A 1 91 ? -4.952 0.081 -8.890 1.00 96.44 91 PHE A C 1
ATOM 750 O O . PHE A 1 91 ? -5.979 -0.067 -8.229 1.00 96.44 91 PHE A O 1
ATOM 757 N N . LEU A 1 92 ? -3.746 0.129 -8.326 1.00 95.81 92 LEU A N 1
ATOM 758 C CA . LEU A 1 92 ? -3.577 0.117 -6.878 1.00 95.81 92 LEU A CA 1
ATOM 759 C C . LEU A 1 92 ? -4.226 1.355 -6.245 1.00 95.81 92 LEU A C 1
ATOM 761 O O . LEU A 1 92 ? -5.120 1.207 -5.411 1.00 95.81 92 LEU A O 1
ATOM 765 N N . GLU A 1 93 ? -3.825 2.543 -6.70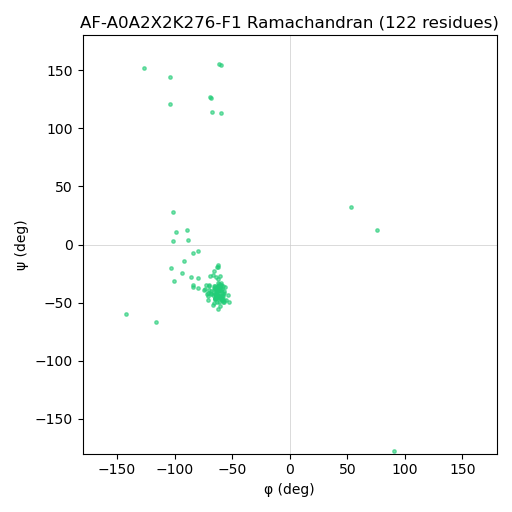1 1.00 93.88 93 GLU A N 1
ATOM 766 C CA . GLU A 1 93 ? -4.221 3.821 -6.098 1.00 93.88 93 GLU A CA 1
ATOM 767 C C . GLU A 1 93 ? -5.693 4.171 -6.359 1.00 93.88 93 GLU A C 1
ATOM 769 O O . GLU A 1 93 ? -6.413 4.606 -5.465 1.00 93.88 93 GLU A O 1
ATOM 774 N N . THR A 1 94 ? -6.178 3.958 -7.584 1.00 94.25 94 THR A N 1
ATOM 775 C CA . THR A 1 94 ? -7.491 4.456 -8.022 1.00 94.25 94 THR A CA 1
ATOM 776 C C . THR A 1 94 ? -8.584 3.392 -8.024 1.00 94.25 94 THR A C 1
ATOM 778 O O . THR A 1 94 ? -9.692 3.664 -8.483 1.00 94.25 94 THR A O 1
ATOM 781 N N . PHE A 1 95 ? -8.292 2.165 -7.580 1.00 95.00 95 PHE A N 1
ATOM 782 C CA . PHE A 1 95 ? -9.285 1.088 -7.547 1.00 95.00 95 PHE A CA 1
ATOM 783 C C . PHE A 1 95 ? -9.154 0.181 -6.322 1.00 95.00 95 PHE A C 1
ATOM 785 O O . PHE A 1 95 ? -10.094 0.094 -5.533 1.00 95.00 95 PHE A O 1
ATOM 792 N N . LEU A 1 96 ? -8.013 -0.483 -6.112 1.00 95.38 96 LEU A N 1
ATOM 793 C CA . LEU A 1 96 ? -7.911 -1.527 -5.082 1.00 95.38 96 LEU A CA 1
ATOM 794 C C . LEU A 1 96 ? -8.153 -1.000 -3.659 1.00 95.38 96 LEU A C 1
ATOM 796 O O . LEU A 1 96 ? -8.852 -1.661 -2.881 1.00 95.38 96 LEU A O 1
ATOM 800 N N . PHE A 1 97 ? -7.648 0.193 -3.329 1.00 94.00 97 PHE A N 1
ATOM 801 C CA . PHE A 1 97 ? -7.847 0.784 -2.003 1.00 94.00 97 PHE A CA 1
ATOM 802 C C . PHE A 1 97 ? -9.301 1.169 -1.696 1.00 94.00 97 PHE A C 1
ATOM 804 O O . PHE A 1 97 ? -9.708 1.132 -0.534 1.00 94.00 97 PHE A O 1
ATOM 811 N N . PHE A 1 98 ? -10.127 1.452 -2.707 1.00 94.25 98 PHE A N 1
ATOM 812 C CA . PHE A 1 98 ? -11.504 1.920 -2.498 1.00 94.25 98 PHE A CA 1
ATOM 813 C C . PHE A 1 98 ? -12.385 0.880 -1.798 1.00 94.25 98 PHE A C 1
ATOM 815 O O . PHE A 1 98 ? -13.293 1.244 -1.051 1.00 94.25 98 PHE A O 1
ATOM 822 N N . SER A 1 99 ? -12.077 -0.410 -1.971 1.00 93.44 99 SER A N 1
ATOM 823 C CA . SER A 1 99 ? -12.739 -1.484 -1.221 1.00 93.44 99 SER A CA 1
ATOM 824 C C . SER A 1 99 ? -12.529 -1.369 0.297 1.00 93.44 99 SER A C 1
ATOM 826 O O . SER A 1 99 ? -13.444 -1.663 1.062 1.00 93.44 99 SER A O 1
ATOM 828 N N . GLY A 1 100 ? -11.362 -0.886 0.737 1.00 91.94 100 GLY A N 1
ATOM 829 C CA . GLY A 1 100 ? -11.056 -0.630 2.147 1.00 91.94 100 GLY A CA 1
ATOM 830 C C . GLY A 1 100 ? -11.562 0.728 2.636 1.00 91.94 100 GLY A C 1
ATOM 831 O O . GLY A 1 100 ? -12.020 0.840 3.771 1.00 91.94 100 GLY A O 1
ATOM 832 N N . PHE A 1 101 ? -11.544 1.754 1.780 1.00 95.00 101 PHE A N 1
ATOM 833 C CA . PHE A 1 101 ? -12.016 3.097 2.141 1.00 95.00 101 PHE A CA 1
ATOM 834 C C . PHE A 1 101 ? -13.525 3.186 2.347 1.00 95.00 101 PHE A C 1
ATOM 836 O O . PHE A 1 101 ? -13.984 4.031 3.117 1.00 95.00 101 PHE A O 1
ATOM 843 N N . TYR A 1 102 ? -14.296 2.311 1.697 1.00 95.25 102 TYR A N 1
ATOM 844 C CA . TYR A 1 102 ? -15.752 2.317 1.792 1.00 95.25 102 TYR A CA 1
ATOM 845 C C . TYR A 1 102 ? -16.245 2.279 3.243 1.00 95.25 102 TYR A C 1
ATOM 847 O O . TYR A 1 102 ? -17.080 3.093 3.628 1.00 95.25 102 TYR A O 1
ATOM 855 N N . TYR A 1 103 ? -15.728 1.364 4.067 1.00 96.31 103 TYR A N 1
ATOM 856 C CA . TYR A 1 103 ? -16.309 1.111 5.385 1.00 96.31 103 TYR A CA 1
ATOM 857 C C . TYR A 1 103 ? -16.076 2.249 6.400 1.00 96.31 103 TYR A C 1
ATOM 859 O O . TYR A 1 103 ? -17.056 2.705 6.995 1.00 96.31 103 TYR A O 1
ATOM 867 N N . PRO A 1 104 ? -14.853 2.798 6.568 1.00 96.00 104 PRO A N 1
ATOM 868 C CA . PRO A 1 104 ? -14.639 3.964 7.428 1.00 96.00 104 PRO A CA 1
ATOM 869 C C . PRO A 1 104 ? -15.438 5.195 6.986 1.00 96.00 104 PRO A C 1
ATOM 871 O O . PRO A 1 104 ? -15.979 5.910 7.829 1.00 96.00 104 PRO A O 1
ATOM 874 N N . LEU A 1 105 ? -15.552 5.433 5.674 1.00 96.12 105 LEU A N 1
ATOM 875 C CA . LEU A 1 105 ? -16.327 6.555 5.140 1.00 96.12 105 LEU A CA 1
ATOM 876 C C . LEU A 1 105 ? -17.832 6.360 5.323 1.00 96.12 105 LEU A C 1
ATOM 878 O O . LEU A 1 105 ? -18.533 7.310 5.662 1.00 96.12 105 LEU A O 1
ATOM 882 N N . TYR A 1 106 ? -18.325 5.136 5.142 1.00 96.94 106 TYR A N 1
ATOM 883 C CA . TYR A 1 106 ? -19.718 4.789 5.398 1.00 96.94 106 TYR A CA 1
ATOM 884 C C . TYR A 1 106 ? -20.094 5.062 6.860 1.00 96.94 106 TYR A C 1
ATOM 886 O O . TYR A 1 106 ? -21.093 5.730 7.124 1.00 96.94 106 TYR A O 1
ATOM 894 N N . LEU A 1 107 ? -19.259 4.629 7.811 1.00 97.75 107 LEU A N 1
ATOM 895 C CA . LEU A 1 107 ? -19.462 4.918 9.234 1.00 97.75 107 LEU A CA 1
ATOM 896 C C . LEU A 1 107 ? -19.428 6.426 9.517 1.00 97.75 107 LEU A C 1
ATOM 898 O O . LEU A 1 107 ? -20.310 6.936 10.212 1.00 97.75 107 LEU A O 1
AT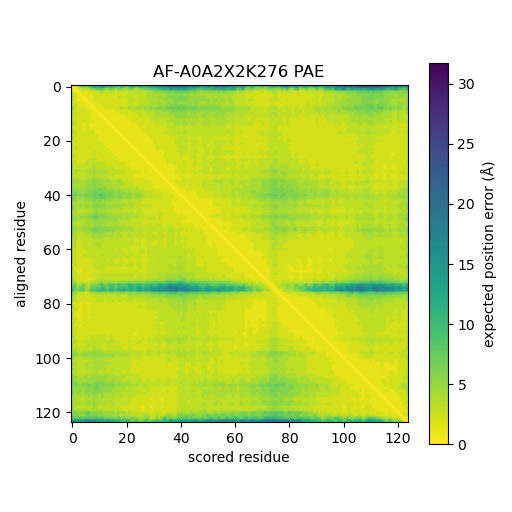OM 902 N N . ALA A 1 108 ? -18.466 7.147 8.936 1.00 97.06 108 ALA A N 1
ATOM 903 C CA . ALA A 1 108 ? -18.343 8.594 9.101 1.00 97.06 108 ALA A CA 1
ATOM 904 C C . ALA A 1 108 ? -19.558 9.354 8.553 1.00 97.06 108 ALA A C 1
ATOM 906 O O . ALA A 1 108 ? -20.041 10.278 9.207 1.00 97.06 108 ALA A O 1
ATOM 907 N N . GLY A 1 109 ? -20.114 8.919 7.418 1.00 96.56 109 GLY A N 1
ATOM 908 C CA . GLY A 1 109 ? -21.359 9.453 6.857 1.00 96.56 109 GLY A CA 1
ATOM 909 C C . GLY A 1 109 ? -22.579 9.257 7.766 1.00 96.56 109 GLY A C 1
ATOM 910 O O . GLY A 1 109 ? -23.560 9.984 7.645 1.00 96.56 109 GLY A O 1
ATOM 911 N N . GLN A 1 110 ? -22.503 8.324 8.716 1.00 97.88 110 GLN A N 1
ATOM 912 C CA . GLN A 1 110 ? -23.515 8.083 9.749 1.00 97.88 110 GLN A CA 1
ATOM 913 C C . GLN A 1 110 ? -23.170 8.734 11.099 1.00 97.88 110 GLN A C 1
ATOM 915 O O . GLN A 1 110 ? -23.805 8.432 12.109 1.00 97.88 110 GLN A O 1
ATOM 920 N N . GLY A 1 111 ? -22.150 9.596 11.149 1.00 97.25 111 GLY A N 1
ATOM 921 C CA . GLY A 1 111 ? -21.705 10.257 12.377 1.00 97.25 111 GLY A CA 1
ATOM 922 C C . GLY A 1 111 ? -20.899 9.364 13.328 1.00 97.25 111 GLY A C 1
ATOM 923 O O . GLY A 1 111 ? -20.667 9.751 14.471 1.00 97.25 111 GLY A O 1
ATOM 924 N N . LYS A 1 112 ? -20.449 8.182 12.886 1.00 97.25 112 LYS A N 1
ATOM 925 C CA . LYS A 1 112 ? -19.621 7.258 13.678 1.00 97.25 112 LYS A CA 1
ATOM 926 C C . LYS A 1 112 ? -18.172 7.312 13.216 1.00 97.25 112 LYS A C 1
ATOM 928 O O . LYS A 1 112 ? -17.912 7.412 12.027 1.00 97.25 112 LYS A O 1
ATOM 933 N N . MET A 1 113 ? -17.217 7.187 14.140 1.00 95.44 113 MET A N 1
ATOM 934 C CA . MET A 1 113 ? -15.783 7.136 13.800 1.00 95.44 113 MET A CA 1
ATOM 935 C C . MET A 1 113 ? -15.327 8.323 12.926 1.00 95.44 113 MET A C 1
ATOM 937 O O . MET A 1 113 ? -14.444 8.180 12.082 1.00 95.44 113 MET A O 1
ATOM 941 N N . THR A 1 114 ? -15.942 9.497 13.098 1.00 96.38 114 THR A N 1
ATOM 942 C CA . THR A 1 114 ? -15.799 10.645 12.185 1.00 96.38 114 THR A CA 1
ATOM 943 C C . THR A 1 114 ? -14.360 11.140 12.075 1.00 96.38 114 THR A C 1
ATOM 945 O O . THR A 1 114 ? -13.921 11.472 10.980 1.00 96.38 114 THR A O 1
ATOM 948 N N . THR A 1 115 ? -13.587 11.110 13.165 1.00 95.50 115 THR A N 1
ATOM 949 C CA . THR A 1 115 ? -12.156 11.457 13.150 1.00 95.50 115 THR A CA 1
ATOM 950 C C . THR A 1 115 ? 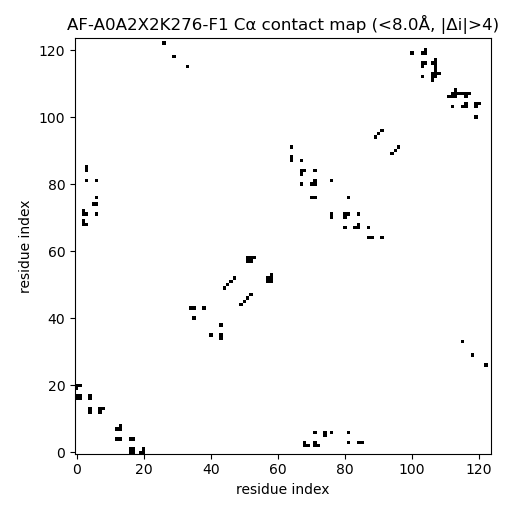-11.333 10.475 12.314 1.00 95.50 115 THR A C 1
ATOM 952 O O . THR A 1 115 ? -10.487 10.896 11.529 1.00 95.50 115 THR A O 1
ATOM 955 N N . SER A 1 116 ? -11.595 9.170 12.432 1.00 95.81 116 SER A N 1
ATOM 956 C CA . SER A 1 116 ? -10.946 8.157 11.591 1.00 95.81 116 SER A CA 1
ATOM 957 C C . SER A 1 116 ? -11.355 8.329 10.128 1.00 95.81 116 SER A C 1
ATOM 959 O O . SER A 1 116 ? -10.497 8.314 9.252 1.00 95.81 116 SER A O 1
ATOM 961 N N . GLY A 1 117 ? -12.640 8.577 9.861 1.00 95.06 117 GLY A N 1
ATOM 962 C CA . GLY A 1 117 ? -13.139 8.884 8.521 1.00 95.06 117 GLY A CA 1
ATOM 963 C C . GLY A 1 117 ? -12.491 10.125 7.907 1.00 95.06 117 GLY A C 1
ATOM 964 O O . GLY A 1 117 ? -12.162 10.114 6.726 1.00 95.06 117 GLY A O 1
ATOM 965 N N . GLU A 1 118 ? -12.233 11.166 8.700 1.00 94.06 118 GLU A N 1
ATOM 966 C CA . GLU A 1 118 ? -11.535 12.374 8.250 1.00 94.06 118 GLU A CA 1
ATOM 967 C C . GLU A 1 118 ? -10.075 12.103 7.874 1.00 94.06 118 GLU A C 1
ATOM 969 O O . GLU A 1 118 ? -9.576 12.675 6.907 1.00 94.06 118 GLU A O 1
ATOM 974 N N . ILE A 1 119 ? -9.385 11.224 8.607 1.00 94.69 119 ILE A N 1
ATOM 975 C CA . ILE A 1 119 ? -8.035 10.781 8.237 1.00 94.69 119 ILE A CA 1
ATOM 976 C C . ILE A 1 119 ? -8.082 10.049 6.891 1.00 94.69 119 ILE A C 1
ATOM 978 O O . ILE A 1 119 ? -7.329 10.411 5.991 1.00 94.69 119 ILE A O 1
ATOM 982 N N . ILE A 1 120 ? -9.002 9.091 6.725 1.00 93.81 120 ILE A N 1
ATOM 983 C CA . ILE A 1 120 ? -9.162 8.340 5.468 1.00 93.81 120 ILE A CA 1
ATOM 984 C C . ILE A 1 120 ? -9.547 9.263 4.302 1.00 93.81 120 ILE A C 1
ATOM 986 O O . ILE A 1 120 ? -9.052 9.093 3.193 1.00 93.81 120 ILE A O 1
ATOM 990 N N . ARG A 1 121 ? -10.376 10.287 4.539 1.00 88.88 121 ARG A N 1
ATOM 991 C CA . ARG A 1 121 ? -10.777 11.265 3.515 1.00 88.88 121 ARG A CA 1
ATOM 992 C C . ARG A 1 121 ? -9.593 12.039 2.925 1.00 88.88 121 ARG A C 1
ATOM 994 O O . ARG A 1 121 ? -9.681 12.477 1.787 1.00 88.88 121 ARG A O 1
ATOM 1001 N N . LYS A 1 122 ? -8.498 12.208 3.670 1.00 89.75 122 LYS A N 1
ATOM 1002 C CA . LYS A 1 122 ? -7.291 12.912 3.199 1.00 89.75 122 LYS A CA 1
ATOM 1003 C C . LYS A 1 122 ? -6.390 12.058 2.306 1.00 89.75 122 LYS A C 1
ATOM 1005 O O . LYS A 1 122 ? -5.396 12.576 1.814 1.00 89.75 122 LYS A O 1
ATOM 1010 N N . PHE A 1 123 ? -6.703 10.773 2.139 1.00 83.94 123 PHE A N 1
ATOM 1011 C CA . PHE A 1 123 ? -5.988 9.889 1.216 1.00 83.94 123 PHE A CA 1
ATOM 1012 C C . PHE A 1 123 ? -6.513 10.002 -0.226 1.00 83.94 123 PHE A C 1
ATOM 1014 O O . PHE A 1 123 ? -5.921 9.410 -1.124 1.00 83.94 123 PHE A O 1
ATOM 1021 N N . PHE A 1 124 ? -7.610 10.744 -0.432 1.00 67.38 124 PHE A N 1
ATOM 1022 C CA . PHE A 1 124 ? -8.160 11.100 -1.742 1.00 67.38 124 PHE A CA 1
ATOM 1023 C C . PHE A 1 124 ? -7.575 12.410 -2.270 1.00 67.38 124 PHE A C 1
ATOM 1025 O O . PHE A 1 124 ? -7.312 13.318 -1.446 1.00 67.38 124 PHE A O 1
#

Solvent-accessible surface area (backbone atoms only — not comparable to full-atom values): 69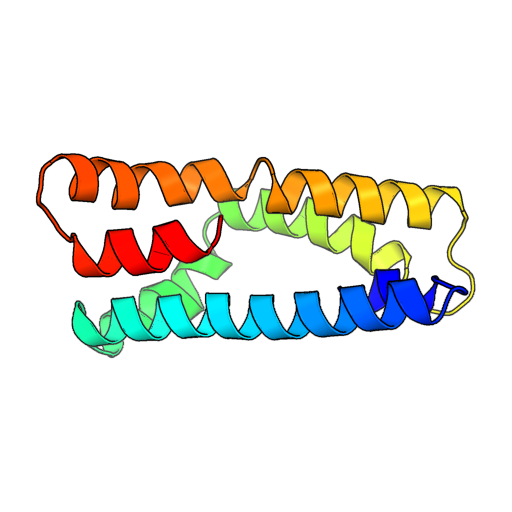17 Å² total; per-residue (Å²): 82,69,52,67,38,72,77,46,83,54,65,70,60,35,52,51,38,54,50,51,38,51,50,52,53,52,54,56,50,51,52,55,55,50,40,64,74,75,42,59,67,72,59,42,46,42,49,68,73,44,47,55,70,64,37,65,72,53,39,54,56,47,52,59,51,50,54,41,46,56,56,36,66,70,91,82,47,47,73,66,48,58,48,51,30,50,54,47,48,48,46,45,72,77,45,61,48,53,73,65,50,46,58,48,44,54,38,25,77,70,74,37,64,44,70,60,18,53,57,58,58,66,77,106

Secondary structure (DSSP, 8-state):
-HHHHHT---HHHHHHHHHHHHHHHHHHHHHHHHHHHHS-HHHHHIIIIIIHHH-HHHHHHHHHHHHHHHTT-SS---HHHHHHHHHHHHHIIIIITHHHHHHHHHHHHTTSSHHHHHHHHTT-

InterPro domains:
  IPR000358 Ribonucleotide reductase small subunit family [PF00268] (6-121)
  IPR009078 Ferritin-like superfamily [SSF47240] (2-121)
  IPR012348 Ribonucleotide reductase-like [G3DSA:1.10.620.20] (1-123)

Radius of gyration: 16.8 Å; Cα contacts (8 Å, |Δi|>4): 81; chains: 1; bounding box: 42×32×45 Å

Nearest PDB structures (foldseek):
  6tqv-assembly1_B  TM=9.875E-01  e=2.650E-06  Bacillus anthracis str. Sterne
  6tqx-assembly1_A  TM=9.873E-01  e=3.277E-06  Bacillus anthracis
  4bmq-assembly1_A  TM=9.845E-01  e=5.288E-06  Bacillus cereus
  6qob-assembly1_B  TM=9.866E-01  e=5.014E-06  Bacillus anthracis
  6tqz-assembly1_B  TM=9.869E-01  e=6.898E-06  Bacillus anthracis